Protein AF-A0A3B8ZET3-F1 (afdb_monomer_lite)

Secondary structure (DSSP, 8-state):
-B-GGGTTTHHHHHHH--S--EEEE--S-B---SSEEEE-TTSS-HHHHHHHHHHHTT----HHHHHHHHHHH-

Foldseek 3Di:
DAELVVCPPCLVVLVPDPDAAEDQWQDDDHDPSVHHYDYHVVDQFSLVVVVVVCVVVVNDQDPVNVVVSVVRRD

Sequence (74 aa):
TSAWAQLGAMSDVLRQFPGKKLCIDHHVGEDDLGTEFFKDTSAEATGHLVAKLAKHLQVPINKSMATALYAAIA

pLDDT: mean 96.04, std 3.87, range [67.81, 98.5]

Structure (mmCIF, N/CA/C/O backbone):
data_AF-A0A3B8ZET3-F1
#
_entry.id   AF-A0A3B8ZET3-F1
#
loop_
_atom_site.group_PDB
_atom_site.id
_atom_site.type_symbol
_atom_site.label_atom_id
_atom_site.label_alt_id
_atom_site.label_comp_id
_atom_site.label_asym_id
_atom_site.label_entity_id
_atom_site.label_seq_id
_atom_site.pdbx_PDB_ins_code
_atom_site.Cartn_x
_atom_site.Cartn_y
_atom_site.Cartn_z
_atom_site.occupancy
_atom_site.B_iso_or_equiv
_atom_site.auth_seq_id
_atom_site.auth_comp_id
_atom_site.auth_asym_id
_atom_site.auth_atom_id
_atom_site.pdbx_PDB_model_num
ATOM 1 N N . THR A 1 1 ? 7.548 3.801 -7.205 1.00 84.06 1 THR A N 1
ATOM 2 C CA . THR A 1 1 ? 7.167 3.360 -8.560 1.00 84.06 1 THR A CA 1
ATOM 3 C C . THR A 1 1 ? 6.306 2.120 -8.415 1.00 84.06 1 THR A C 1
ATOM 5 O O . THR A 1 1 ? 6.406 1.496 -7.365 1.00 84.06 1 THR A O 1
ATOM 8 N N . SER A 1 2 ? 5.466 1.786 -9.395 1.00 93.00 2 SER A N 1
ATOM 9 C CA . SER A 1 2 ? 4.667 0.549 -9.437 1.00 93.00 2 SER A CA 1
ATOM 10 C C . SER A 1 2 ? 5.227 -0.387 -10.523 1.00 93.00 2 SER A C 1
ATOM 12 O O . SER A 1 2 ? 4.727 -0.403 -11.641 1.00 93.00 2 SER A O 1
ATOM 14 N N . ALA A 1 3 ? 6.310 -1.115 -10.241 1.00 95.06 3 ALA A N 1
ATOM 15 C CA . ALA A 1 3 ? 7.071 -1.863 -11.251 1.00 95.06 3 ALA A CA 1
ATOM 16 C C . ALA A 1 3 ? 7.335 -3.329 -10.872 1.00 95.06 3 ALA A C 1
ATOM 18 O O . ALA A 1 3 ? 7.483 -3.673 -9.695 1.00 95.06 3 ALA A O 1
ATOM 19 N N . TRP A 1 4 ? 7.489 -4.193 -11.881 1.00 96.00 4 TRP A N 1
ATOM 20 C CA . TRP A 1 4 ? 7.770 -5.626 -11.707 1.00 96.00 4 TRP A CA 1
ATOM 21 C C . TRP A 1 4 ? 9.044 -5.874 -10.895 1.00 96.00 4 TRP A C 1
ATOM 23 O O . TRP A 1 4 ? 9.089 -6.783 -10.069 1.00 96.00 4 TRP A O 1
ATOM 33 N N . ALA A 1 5 ? 10.065 -5.033 -11.073 1.00 95.44 5 ALA A N 1
ATOM 34 C CA . ALA A 1 5 ? 11.330 -5.146 -10.349 1.00 95.44 5 ALA A CA 1
ATOM 35 C C . ALA A 1 5 ? 11.162 -5.081 -8.817 1.00 95.44 5 ALA A C 1
ATOM 37 O O . ALA A 1 5 ? 11.954 -5.678 -8.091 1.00 95.44 5 ALA A O 1
ATOM 38 N N . GLN A 1 6 ? 10.123 -4.403 -8.316 1.00 95.62 6 GLN A N 1
ATOM 39 C CA . GLN A 1 6 ? 9.868 -4.264 -6.876 1.00 95.62 6 GLN A CA 1
ATOM 40 C C . GLN A 1 6 ? 9.181 -5.491 -6.266 1.00 95.62 6 GLN A C 1
ATOM 42 O O . GLN A 1 6 ? 9.189 -5.649 -5.048 1.00 95.62 6 GLN A O 1
ATOM 47 N N . LEU A 1 7 ? 8.597 -6.366 -7.090 1.00 95.19 7 LEU A N 1
ATOM 48 C CA . LEU A 1 7 ? 7.899 -7.568 -6.630 1.00 95.19 7 LEU A CA 1
ATOM 49 C C . LEU A 1 7 ? 8.851 -8.753 -6.403 1.00 95.19 7 LEU A C 1
ATOM 51 O O . LEU A 1 7 ? 8.495 -9.704 -5.707 1.00 95.19 7 LEU A O 1
ATOM 55 N N . GLY A 1 8 ? 10.060 -8.721 -6.972 1.00 95.38 8 GLY A N 1
ATOM 56 C CA . GLY A 1 8 ? 11.040 -9.800 -6.832 1.00 95.38 8 GLY A CA 1
ATOM 57 C C . GLY A 1 8 ? 10.449 -11.162 -7.214 1.00 95.38 8 GLY A C 1
ATOM 58 O O . GLY A 1 8 ? 9.776 -11.285 -8.240 1.00 95.38 8 GLY A O 1
ATOM 59 N N . ALA A 1 9 ? 10.645 -12.171 -6.361 1.00 95.25 9 ALA A N 1
ATOM 60 C CA . ALA A 1 9 ? 10.141 -13.532 -6.577 1.00 95.25 9 ALA A CA 1
ATOM 61 C C . ALA A 1 9 ? 8.603 -13.627 -6.689 1.00 95.25 9 ALA A C 1
ATOM 63 O O . ALA A 1 9 ? 8.090 -14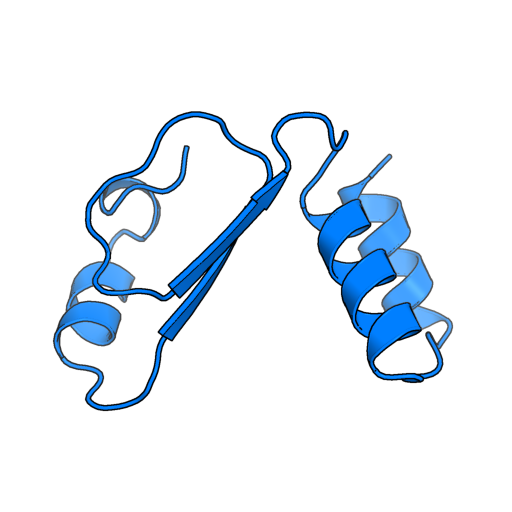.560 -7.302 1.00 95.25 9 ALA A O 1
ATOM 64 N N . MET A 1 10 ? 7.848 -12.656 -6.159 1.00 96.19 10 MET A N 1
ATOM 65 C CA .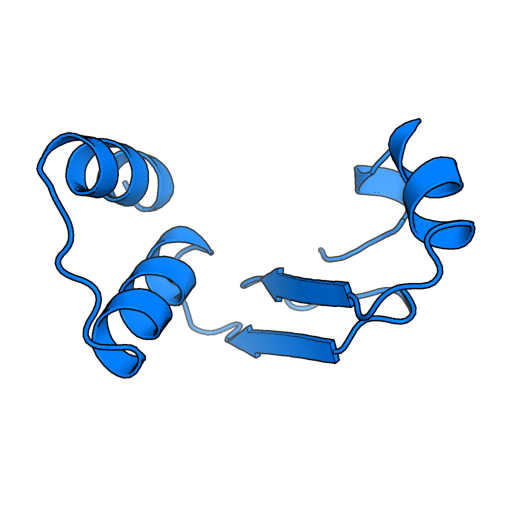 MET A 1 10 ? 6.382 -12.637 -6.282 1.00 96.19 10 MET A CA 1
ATOM 66 C C . MET A 1 10 ? 5.890 -12.266 -7.684 1.00 96.19 10 MET A C 1
ATOM 68 O O . MET A 1 10 ? 4.711 -12.461 -7.985 1.00 96.19 10 MET A O 1
ATOM 72 N N . SER A 1 11 ? 6.770 -11.765 -8.556 1.00 96.44 11 SER A N 1
ATOM 73 C CA . SER A 1 11 ? 6.410 -11.402 -9.930 1.00 96.44 11 SER A CA 1
ATOM 74 C C . SER A 1 11 ? 5.818 -12.584 -10.696 1.00 96.44 11 SER A C 1
ATOM 76 O O . SER A 1 11 ? 4.809 -12.430 -11.380 1.00 96.44 11 SER A O 1
ATOM 78 N N . ASP A 1 12 ? 6.400 -13.775 -10.551 1.00 95.69 12 ASP A N 1
ATOM 79 C CA . ASP A 1 12 ? 5.959 -14.959 -11.296 1.00 95.69 12 ASP A CA 1
ATOM 80 C C . ASP A 1 12 ? 4.600 -15.461 -10.807 1.00 95.69 12 ASP A C 1
ATOM 82 O O . ASP A 1 12 ? 3.739 -15.812 -11.615 1.00 95.69 12 ASP A O 1
ATOM 86 N N . VAL A 1 13 ? 4.354 -15.374 -9.498 1.00 95.75 13 VAL A N 1
ATOM 87 C CA . VAL A 1 13 ? 3.047 -15.674 -8.902 1.00 95.75 13 VAL A CA 1
ATOM 88 C C . VAL A 1 13 ? 1.979 -14.718 -9.442 1.00 95.75 13 VAL A C 1
ATOM 90 O O . VAL A 1 13 ? 0.912 -15.157 -9.866 1.00 95.75 13 VAL A O 1
ATOM 93 N N . LEU A 1 14 ? 2.263 -13.413 -9.488 1.00 95.88 14 LEU A N 1
ATOM 94 C CA . LEU A 1 14 ? 1.310 -12.399 -9.961 1.00 95.88 14 LEU A CA 1
ATOM 95 C C . LEU A 1 14 ? 1.067 -12.428 -11.477 1.00 95.88 14 LEU A C 1
ATOM 97 O O . LEU A 1 14 ? -0.000 -12.003 -11.934 1.00 95.88 14 LEU A O 1
ATOM 101 N N . ARG A 1 15 ? 2.020 -12.936 -12.267 1.00 95.25 15 ARG A N 1
ATOM 102 C CA . ARG A 1 15 ? 1.821 -13.204 -13.701 1.00 95.25 15 ARG A CA 1
ATOM 103 C C . ARG A 1 15 ? 0.908 -14.398 -13.940 1.00 95.25 15 ARG A C 1
ATOM 105 O O . ARG A 1 15 ? 0.091 -14.354 -14.851 1.00 95.25 15 ARG A O 1
ATOM 112 N N . GLN A 1 16 ? 1.044 -15.443 -13.128 1.00 96.19 16 GLN A N 1
ATOM 113 C CA . GLN A 1 16 ? 0.254 -16.670 -13.257 1.00 96.19 16 GLN A CA 1
ATOM 114 C C . GLN A 1 16 ? -1.117 -16.579 -12.578 1.00 96.19 16 GLN A C 1
ATOM 116 O O . GLN A 1 16 ? -1.984 -17.410 -12.838 1.00 96.19 16 GLN A O 1
ATOM 121 N N . PHE A 1 17 ? -1.332 -15.589 -11.709 1.00 96.88 17 PHE A N 1
ATOM 122 C CA . PHE A 1 17 ? -2.590 -15.429 -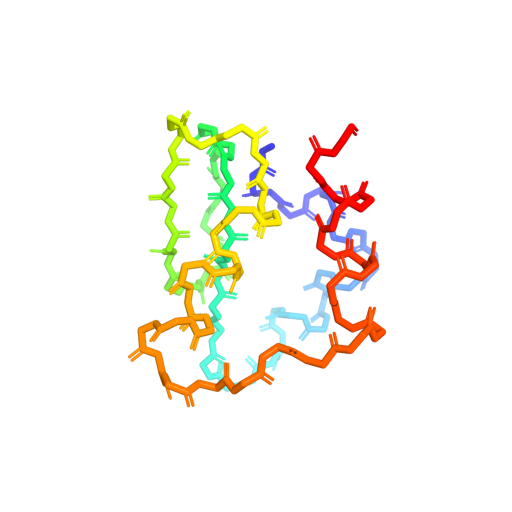10.992 1.00 96.88 17 PHE A CA 1
ATOM 123 C C . PHE A 1 17 ? -3.751 -15.102 -11.954 1.00 96.88 17 PHE A C 1
ATOM 125 O O . PHE A 1 17 ? -3.726 -14.049 -12.595 1.00 96.88 17 PHE A O 1
ATOM 132 N N . PRO A 1 18 ? -4.796 -15.951 -12.034 1.00 95.94 18 PRO A N 1
ATOM 133 C CA . PRO A 1 18 ? -5.879 -15.785 -13.007 1.00 95.94 18 PRO A CA 1
ATOM 134 C C . PRO A 1 18 ? -6.957 -14.786 -12.558 1.00 95.94 18 PRO A C 1
ATOM 136 O O . PRO A 1 18 ? -7.863 -14.464 -13.325 1.00 95.94 18 PRO A O 1
ATOM 139 N N . GLY A 1 19 ? -6.916 -14.343 -11.299 1.00 96.75 19 GLY A N 1
ATOM 140 C CA . GLY A 1 19 ? -7.913 -13.439 -10.739 1.00 96.75 19 GLY A CA 1
ATOM 141 C C . GLY A 1 19 ? -7.677 -11.974 -11.103 1.00 96.75 19 GLY A C 1
ATOM 142 O O . GLY A 1 19 ? -6.635 -11.586 -11.631 1.00 96.75 19 GLY A O 1
ATOM 143 N N . LYS A 1 20 ? -8.658 -11.133 -10.757 1.00 96.69 20 LYS A N 1
ATOM 144 C CA . LYS A 1 20 ? -8.518 -9.677 -10.863 1.00 96.69 20 LYS A CA 1
ATOM 145 C C . LYS A 1 20 ? -7.443 -9.182 -9.901 1.00 96.69 20 LYS A C 1
ATOM 147 O O . LYS A 1 20 ? -7.398 -9.602 -8.745 1.00 96.69 20 LYS A O 1
ATOM 152 N N . LYS A 1 21 ? -6.615 -8.260 -10.381 1.00 95.62 21 LYS A N 1
ATOM 153 C CA . LYS A 1 21 ? -5.520 -7.654 -9.626 1.00 95.62 21 LYS A CA 1
ATOM 154 C C . LYS A 1 21 ? -5.738 -6.150 -9.540 1.00 95.62 21 LYS A C 1
ATOM 156 O O . LYS A 1 21 ? -6.059 -5.520 -10.544 1.00 95.62 21 LYS A O 1
ATOM 161 N N . LEU A 1 22 ? -5.539 -5.599 -8.349 1.00 96.00 22 LEU A N 1
ATOM 162 C CA . LEU A 1 22 ? -5.654 -4.173 -8.064 1.00 96.00 22 LEU A CA 1
ATOM 163 C C . LEU A 1 22 ? -4.308 -3.663 -7.548 1.00 96.00 22 LEU A C 1
ATOM 165 O O . LEU A 1 22 ? -3.692 -4.322 -6.709 1.00 96.00 22 LEU A O 1
ATOM 169 N N . CYS A 1 23 ? -3.871 -2.497 -8.017 1.00 96.69 23 CYS A N 1
ATOM 170 C CA . CYS A 1 23 ? -2.692 -1.806 -7.501 1.00 96.69 23 CYS A CA 1
ATOM 171 C C . CYS A 1 23 ? -3.117 -0.467 -6.888 1.00 96.69 23 CYS A C 1
ATOM 173 O O . CYS A 1 23 ? -3.653 0.388 -7.589 1.00 96.69 23 CYS A O 1
ATOM 175 N N . ILE A 1 24 ? -2.893 -0.294 -5.582 1.00 97.31 24 ILE A N 1
ATOM 176 C CA . ILE A 1 24 ? -3.110 0.973 -4.871 1.00 97.31 24 ILE A CA 1
ATOM 177 C C . ILE A 1 24 ? -1.736 1.562 -4.589 1.00 97.31 24 ILE A C 1
ATOM 179 O O . ILE A 1 24 ? -0.955 0.959 -3.850 1.00 97.31 24 ILE A O 1
ATOM 183 N N . ASP A 1 25 ? -1.428 2.712 -5.178 1.00 97.81 25 ASP A N 1
ATOM 184 C CA . ASP A 1 25 ? -0.096 3.299 -5.061 1.00 97.81 25 ASP A CA 1
ATOM 185 C C . ASP A 1 25 ? -0.126 4.827 -5.176 1.00 97.81 25 ASP A C 1
ATOM 187 O O . ASP A 1 25 ? -0.999 5.406 -5.817 1.00 97.81 25 ASP A O 1
ATOM 191 N N . HIS A 1 26 ? 0.847 5.489 -4.562 1.00 97.19 26 HIS A N 1
ATOM 192 C CA . HIS A 1 26 ? 1.002 6.947 -4.606 1.00 97.19 26 HIS A CA 1
ATOM 193 C C . HIS A 1 26 ? 2.162 7.404 -5.508 1.00 97.19 26 HIS A C 1
ATOM 195 O O . HIS A 1 26 ? 2.406 8.595 -5.676 1.00 97.19 26 HIS A O 1
ATOM 201 N N . HIS A 1 27 ? 2.903 6.479 -6.118 1.00 96.75 27 HIS A N 1
ATOM 202 C CA . HIS A 1 27 ? 4.030 6.840 -6.971 1.00 96.75 27 HIS A CA 1
ATOM 203 C C . HIS A 1 27 ? 3.613 7.237 -8.387 1.00 96.75 27 HIS A C 1
ATOM 205 O O . HIS A 1 27 ? 2.647 6.721 -8.934 1.00 96.75 27 HIS A O 1
ATOM 211 N N . VAL A 1 28 ? 4.413 8.086 -9.033 1.00 95.62 28 VAL A N 1
ATOM 212 C CA . VAL A 1 28 ? 4.149 8.541 -10.407 1.00 95.62 28 VAL A CA 1
ATOM 213 C C . VAL A 1 28 ? 4.321 7.413 -11.431 1.00 95.62 28 VAL A C 1
ATOM 215 O O . VAL A 1 28 ? 3.388 7.105 -12.162 1.00 95.62 28 VAL A O 1
ATOM 218 N N . GLY A 1 29 ? 5.486 6.762 -11.472 1.00 94.06 29 GLY A N 1
ATOM 219 C CA . GLY A 1 29 ? 5.788 5.757 -12.501 1.00 94.06 29 GLY A CA 1
ATOM 220 C C . GLY A 1 29 ? 5.111 4.399 -12.278 1.00 94.06 29 GLY A C 1
ATOM 221 O O . GLY A 1 29 ? 4.926 3.988 -11.129 1.00 94.06 29 GLY A O 1
ATOM 222 N N . GLU A 1 30 ? 4.813 3.693 -13.370 1.00 94.50 30 GLU A N 1
ATOM 223 C CA . GLU A 1 30 ? 4.257 2.332 -13.399 1.00 94.50 30 GLU A CA 1
ATOM 224 C C . GLU A 1 30 ? 4.736 1.519 -14.611 1.00 94.50 30 GLU A C 1
ATOM 226 O O . GLU A 1 30 ? 5.024 2.086 -15.664 1.00 9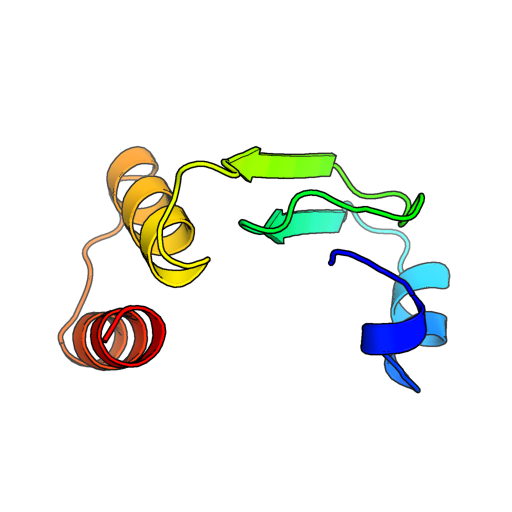4.50 30 GLU A O 1
ATOM 231 N N . ASP A 1 31 ? 4.787 0.197 -14.440 1.00 94.75 31 ASP A N 1
ATOM 232 C CA . ASP A 1 31 ? 4.833 -0.793 -15.521 1.00 94.75 31 ASP A CA 1
ATOM 233 C C . ASP A 1 31 ? 3.404 -1.271 -15.854 1.00 94.75 31 ASP A C 1
ATOM 235 O O . ASP A 1 31 ? 2.485 -1.128 -15.045 1.00 94.75 31 ASP A O 1
ATOM 239 N N . ASP A 1 32 ? 3.218 -1.959 -16.987 1.00 93.00 32 ASP A N 1
ATOM 240 C CA . ASP A 1 32 ? 2.012 -2.770 -17.195 1.00 93.00 32 ASP A CA 1
ATOM 241 C C . ASP A 1 32 ? 2.075 -4.043 -16.330 1.00 93.00 32 ASP A C 1
ATOM 243 O O . ASP A 1 32 ? 2.736 -5.037 -16.657 1.00 93.00 32 ASP A O 1
ATOM 247 N N . LEU A 1 33 ? 1.400 -3.990 -15.180 1.00 93.56 33 LEU A N 1
ATOM 248 C CA . LEU A 1 33 ? 1.288 -5.102 -14.234 1.00 93.56 33 LEU A CA 1
ATOM 249 C C . LEU A 1 33 ? 0.075 -6.015 -14.524 1.00 93.56 33 LEU A C 1
ATOM 251 O O . LEU A 1 33 ? -0.156 -7.012 -13.819 1.00 93.56 33 LEU A O 1
ATOM 255 N N . GLY A 1 34 ? -0.731 -5.689 -15.542 1.00 93.56 34 GLY A N 1
ATOM 256 C CA . GLY A 1 34 ? -2.030 -6.319 -15.776 1.00 93.56 34 GLY A CA 1
ATOM 257 C C . GLY A 1 34 ? -2.977 -6.139 -14.587 1.00 93.56 34 GLY A C 1
ATOM 258 O O . GLY A 1 34 ? -3.647 -7.091 -14.180 1.00 93.56 34 GLY A O 1
ATOM 259 N N . THR A 1 35 ? -2.967 -4.954 -13.973 1.00 95.31 35 THR A N 1
ATOM 260 C CA . THR A 1 35 ? -3.788 -4.592 -12.810 1.00 95.31 35 THR A CA 1
ATOM 261 C C . THR A 1 35 ? -4.663 -3.391 -13.118 1.00 95.31 35 THR A C 1
ATOM 263 O O . THR A 1 35 ? -4.284 -2.537 -13.912 1.00 95.31 35 THR A O 1
ATOM 266 N N . GLU A 1 36 ? -5.789 -3.266 -12.426 1.00 95.81 36 GLU A N 1
ATOM 267 C CA . GLU A 1 36 ? -6.489 -1.986 -12.356 1.00 95.81 36 GLU A CA 1
ATOM 268 C C . GLU A 1 36 ? -5.774 -1.080 -11.343 1.00 95.81 36 GLU A C 1
ATOM 270 O O . GLU A 1 36 ? -5.529 -1.479 -10.197 1.00 95.81 36 GLU A O 1
ATOM 275 N N . PHE A 1 37 ? -5.394 0.119 -11.784 1.00 95.75 37 PHE A N 1
ATOM 276 C CA . PHE A 1 37 ? -4.627 1.070 -10.984 1.00 95.75 37 PHE A CA 1
ATOM 277 C C . PHE A 1 37 ? -5.538 2.066 -10.262 1.00 95.75 37 PHE A C 1
ATOM 279 O O . PHE A 1 37 ? -6.326 2.778 -10.879 1.00 95.75 37 PHE A O 1
ATOM 286 N N . PHE A 1 38 ? -5.360 2.165 -8.947 1.00 96.00 38 PHE A N 1
ATOM 287 C CA . PHE A 1 38 ? -5.959 3.171 -8.075 1.00 96.00 38 PHE A CA 1
ATOM 288 C C . PHE A 1 38 ? -4.847 4.054 -7.518 1.00 96.00 38 PHE A C 1
ATOM 290 O O . PHE A 1 38 ? -4.296 3.784 -6.448 1.00 96.00 38 PHE A O 1
ATOM 297 N N . LYS A 1 39 ? -4.494 5.093 -8.279 1.00 95.25 39 LYS A N 1
ATOM 298 C CA . LYS A 1 39 ? -3.346 5.951 -7.980 1.00 95.25 39 LYS A CA 1
ATOM 299 C C . LYS A 1 39 ? -3.743 7.395 -7.731 1.00 95.25 39 LYS A C 1
ATOM 301 O O . LYS A 1 39 ? -4.607 7.944 -8.408 1.00 95.25 39 LYS A O 1
ATOM 306 N N . ASP A 1 40 ? -3.066 8.006 -6.768 1.00 97.19 40 ASP A N 1
ATOM 307 C CA . ASP A 1 40 ? -3.150 9.435 -6.471 1.00 97.19 40 ASP A CA 1
ATOM 308 C C . ASP A 1 40 ? -1.756 9.908 -6.062 1.00 97.19 40 ASP A C 1
ATOM 310 O O . ASP A 1 40 ? -1.292 9.673 -4.948 1.00 97.19 40 ASP A O 1
ATOM 314 N N . THR A 1 41 ? -1.066 10.547 -7.005 1.00 96.25 41 THR A N 1
ATOM 315 C CA . THR A 1 41 ? 0.324 10.983 -6.834 1.00 96.25 41 THR A CA 1
ATOM 316 C C . THR A 1 41 ? 0.462 12.226 -5.965 1.00 96.25 41 THR A C 1
ATOM 318 O O . THR A 1 41 ? 1.579 12.664 -5.704 1.00 96.25 41 THR A O 1
ATOM 321 N N . SER A 1 42 ? -0.659 12.831 -5.562 1.00 96.88 42 SER A N 1
ATOM 322 C CA . SER A 1 42 ? -0.673 13.946 -4.615 1.00 96.88 42 SER A CA 1
ATOM 323 C C . SER A 1 42 ? -0.743 13.482 -3.160 1.00 96.88 42 SER A C 1
ATOM 325 O O . SER A 1 42 ? -0.501 14.284 -2.260 1.00 96.88 42 SER A O 1
ATOM 327 N N . ALA A 1 43 ? -1.050 12.202 -2.925 1.00 96.75 43 ALA A N 1
ATOM 328 C CA . ALA A 1 43 ? -1.106 11.631 -1.589 1.00 96.75 43 ALA A CA 1
ATOM 329 C C . ALA A 1 43 ? 0.297 11.432 -1.002 1.00 96.75 43 ALA A C 1
ATOM 331 O O . ALA A 1 43 ? 1.228 10.976 -1.672 1.00 96.75 43 ALA A O 1
ATOM 332 N N . GLU A 1 44 ? 0.430 11.714 0.290 1.00 96.00 44 GLU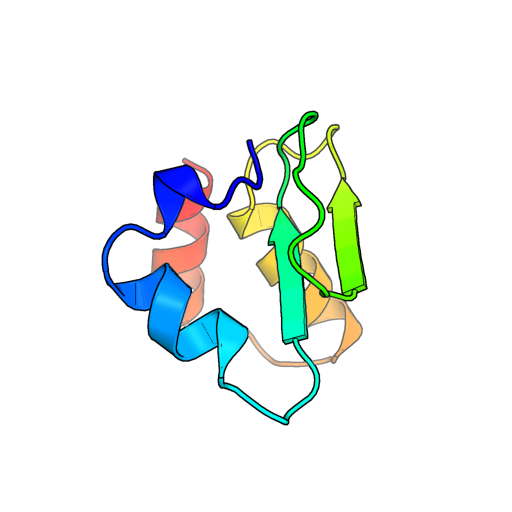 A N 1
ATOM 333 C CA . GLU A 1 44 ? 1.697 11.636 1.013 1.00 96.00 44 GLU A CA 1
ATOM 334 C C . GLU A 1 44 ? 2.234 10.203 1.126 1.00 96.00 44 GLU A C 1
ATOM 336 O O . GLU A 1 44 ? 3.446 10.000 1.146 1.00 96.00 44 GLU A O 1
ATOM 341 N N . ALA A 1 45 ? 1.343 9.207 1.146 1.00 97.56 45 ALA A N 1
ATOM 342 C CA . ALA A 1 45 ? 1.694 7.795 1.233 1.00 97.56 45 ALA A CA 1
ATOM 343 C C . ALA A 1 45 ? 0.540 6.889 0.784 1.00 97.56 45 ALA A C 1
ATOM 345 O O . ALA A 1 45 ? -0.635 7.250 0.876 1.00 97.56 45 ALA A O 1
ATOM 346 N N . THR A 1 46 ? 0.845 5.641 0.418 1.00 97.81 46 THR A N 1
ATOM 347 C CA . THR A 1 46 ? -0.183 4.619 0.139 1.00 97.81 46 THR A CA 1
ATOM 348 C C . THR A 1 46 ? -1.096 4.363 1.349 1.00 97.81 46 THR A C 1
ATOM 350 O O . THR A 1 46 ? -2.279 4.069 1.171 1.00 97.81 46 THR A O 1
ATOM 353 N N . GLY A 1 47 ? -0.604 4.553 2.583 1.00 97.81 47 GLY A N 1
ATOM 354 C CA . GLY A 1 47 ? -1.420 4.476 3.803 1.00 97.81 47 GLY A CA 1
ATOM 355 C C . GLY A 1 47 ? -2.625 5.427 3.791 1.00 97.81 47 GLY A C 1
ATOM 356 O O . GLY A 1 47 ? -3.726 5.032 4.182 1.00 97.81 47 GLY A O 1
ATOM 357 N N . HIS A 1 48 ? -2.465 6.637 3.243 1.00 97.81 48 HIS A N 1
ATOM 358 C CA . HIS A 1 48 ? -3.562 7.587 3.041 1.00 97.81 48 HIS A CA 1
ATOM 359 C C . HIS A 1 48 ? -4.648 7.006 2.127 1.00 97.81 48 HIS A C 1
ATOM 361 O O . HIS A 1 48 ? -5.844 7.084 2.425 1.00 97.81 48 HIS A O 1
ATOM 367 N N . LEU A 1 49 ? -4.244 6.402 1.005 1.00 98.06 49 LEU A N 1
ATOM 368 C CA . LEU A 1 49 ? -5.164 5.830 0.018 1.00 98.06 49 LEU A CA 1
ATOM 369 C C . LEU A 1 49 ? -5.953 4.658 0.599 1.00 98.06 49 LEU A C 1
ATOM 371 O O . LEU A 1 49 ? -7.164 4.570 0.397 1.00 98.06 49 LEU A O 1
ATOM 375 N N . VAL A 1 50 ? -5.297 3.811 1.394 1.00 98.12 50 VAL A N 1
ATOM 376 C CA . VAL A 1 50 ? -5.955 2.708 2.107 1.00 98.12 50 VAL A CA 1
ATOM 377 C C . VAL A 1 50 ? -6.970 3.239 3.128 1.00 98.12 50 VAL A C 1
ATOM 379 O O . VAL A 1 50 ? -8.084 2.718 3.206 1.00 98.12 50 VAL A O 1
ATOM 382 N N . ALA A 1 51 ? -6.650 4.310 3.863 1.00 98.00 51 ALA A N 1
ATOM 383 C CA . ALA A 1 51 ? -7.596 4.946 4.783 1.00 98.00 51 ALA A CA 1
ATOM 384 C C . ALA A 1 51 ? -8.808 5.563 4.050 1.00 98.00 51 ALA A C 1
ATOM 386 O O . ALA A 1 51 ? -9.950 5.389 4.488 1.00 98.00 51 ALA A O 1
ATOM 387 N N . LYS A 1 52 ? -8.590 6.228 2.902 1.00 97.75 52 LYS A N 1
ATOM 388 C CA . LYS A 1 52 ? -9.668 6.726 2.022 1.00 97.75 52 LYS A CA 1
ATOM 389 C C . LYS A 1 52 ? -10.563 5.592 1.529 1.00 97.75 52 LYS A C 1
ATOM 391 O O . LYS A 1 52 ? -11.785 5.731 1.574 1.00 97.75 52 LYS A O 1
ATOM 396 N N . LEU A 1 53 ? -9.973 4.475 1.104 1.00 97.62 53 LEU A N 1
ATOM 397 C CA . LEU A 1 53 ? -10.714 3.301 0.646 1.00 97.62 53 LEU A CA 1
ATOM 398 C C . LEU A 1 53 ? -11.578 2.710 1.766 1.00 97.62 53 LEU A C 1
ATOM 400 O O . LEU A 1 53 ? -12.766 2.480 1.555 1.00 97.62 53 LEU A O 1
ATOM 404 N N . ALA A 1 54 ? -11.021 2.532 2.967 1.00 98.00 54 ALA A N 1
ATOM 405 C CA . ALA A 1 54 ? -11.775 2.041 4.122 1.00 98.00 54 ALA A CA 1
ATOM 406 C C . ALA A 1 54 ? -12.985 2.938 4.432 1.00 98.00 54 ALA A C 1
ATOM 408 O O . ALA A 1 54 ? -14.094 2.438 4.614 1.00 98.00 54 ALA A O 1
ATOM 409 N N . LYS A 1 55 ? -12.800 4.267 4.402 1.00 97.88 55 LYS A N 1
ATOM 410 C CA . LYS A 1 55 ? -13.893 5.235 4.571 1.00 97.88 55 LYS A CA 1
ATOM 411 C C . LYS A 1 55 ? -14.955 5.104 3.476 1.00 97.88 55 LYS A C 1
ATOM 413 O O . LYS A 1 55 ? -16.141 5.118 3.791 1.00 97.88 55 LYS A O 1
ATOM 418 N N . HIS A 1 56 ? -14.546 4.981 2.212 1.00 97.50 56 HIS A N 1
ATOM 419 C CA . HIS A 1 56 ? -15.468 4.839 1.081 1.00 97.50 56 HIS A CA 1
ATOM 420 C C . HIS A 1 56 ? -16.311 3.559 1.180 1.00 97.50 56 HIS A C 1
ATOM 422 O O . HIS A 1 56 ? -17.512 3.593 0.932 1.00 97.50 56 HIS A O 1
ATOM 428 N N . LEU A 1 57 ? -15.699 2.458 1.620 1.00 97.94 57 LEU A N 1
ATOM 429 C CA . LEU A 1 57 ? -16.358 1.166 1.829 1.00 97.94 57 LEU A CA 1
ATOM 430 C C . LEU A 1 57 ? -17.088 1.052 3.177 1.00 97.94 57 LEU A C 1
ATOM 432 O O . LEU A 1 57 ? -17.611 -0.013 3.490 1.00 97.94 57 LEU A O 1
ATOM 436 N N . GLN A 1 58 ? -17.108 2.119 3.983 1.00 98.38 58 GLN A N 1
ATOM 437 C CA . GLN A 1 58 ? -17.712 2.139 5.320 1.00 98.38 58 GLN A CA 1
ATOM 438 C C . GLN A 1 58 ? -17.143 1.064 6.267 1.00 98.38 58 GLN A C 1
ATOM 440 O O . GLN A 1 58 ? -17.828 0.582 7.170 1.00 98.38 58 GLN A O 1
ATOM 445 N N . VAL A 1 59 ? -15.869 0.704 6.090 1.00 98.44 59 VAL A N 1
ATOM 446 C CA . VAL A 1 59 ? -15.161 -0.241 6.960 1.00 98.44 59 VAL A CA 1
ATOM 447 C C . VAL A 1 59 ? -14.621 0.510 8.184 1.00 98.44 59 VAL A C 1
ATOM 449 O O . VAL A 1 59 ? -13.799 1.418 8.023 1.00 98.44 59 VAL A O 1
ATOM 452 N N . PRO A 1 60 ? -15.033 0.155 9.417 1.00 98.12 60 PRO A N 1
ATOM 453 C CA . PRO A 1 60 ? -14.521 0.803 10.617 1.00 98.12 60 PRO A CA 1
ATOM 454 C C . PRO A 1 60 ? -13.049 0.439 10.845 1.00 98.12 60 PRO A C 1
ATOM 456 O O . PRO A 1 60 ? -12.681 -0.732 10.931 1.00 98.12 60 PRO A O 1
ATOM 459 N N . ILE A 1 61 ? -12.201 1.459 10.983 1.00 98.12 61 ILE A N 1
ATOM 460 C CA . ILE A 1 61 ? -10.779 1.287 11.293 1.00 98.12 61 ILE A CA 1
ATOM 461 C C . ILE A 1 61 ? -10.641 1.009 12.792 1.00 98.12 61 ILE A C 1
ATOM 463 O O . ILE A 1 61 ? -10.925 1.866 13.627 1.00 98.12 61 ILE A O 1
ATOM 467 N N . ASN A 1 62 ? -10.192 -0.197 13.140 1.00 98.50 62 ASN A N 1
ATOM 468 C CA . ASN A 1 62 ? -9.893 -0.549 14.526 1.00 98.50 62 ASN A CA 1
ATOM 469 C C . ASN A 1 62 ? -8.509 -0.022 14.962 1.00 98.50 62 ASN A C 1
ATOM 471 O O . ASN A 1 62 ? -7.721 0.463 14.151 1.00 98.50 62 ASN A O 1
ATOM 475 N N . LYS A 1 63 ? -8.183 -0.159 16.253 1.00 98.50 63 LYS A N 1
ATOM 476 C CA . LYS A 1 63 ? -6.917 0.337 16.821 1.00 98.50 63 LYS A CA 1
ATOM 477 C C . LYS A 1 63 ? -5.674 -0.216 16.112 1.00 98.50 63 LYS A C 1
ATOM 479 O O . LYS A 1 63 ? -4.754 0.544 15.842 1.00 98.50 63 LYS A O 1
ATO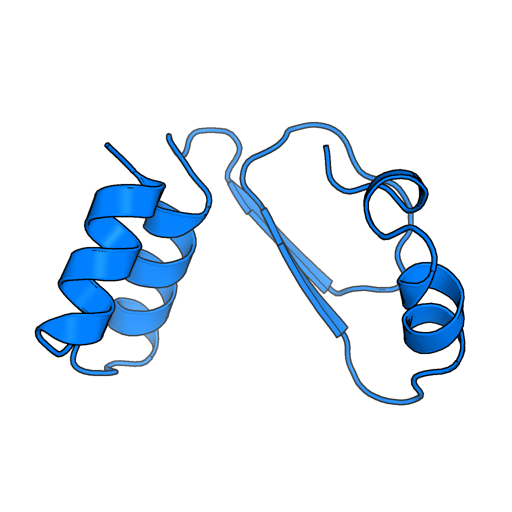M 484 N N . SER A 1 64 ? -5.645 -1.512 15.800 1.00 98.50 64 SER A N 1
ATOM 485 C CA . SER A 1 64 ? -4.487 -2.139 15.148 1.00 98.50 64 SER A CA 1
ATOM 486 C C . SER A 1 64 ? -4.294 -1.622 13.722 1.00 98.50 64 SER A C 1
ATOM 488 O O . SER A 1 64 ? -3.178 -1.269 13.346 1.00 98.50 64 SER A O 1
ATOM 490 N N . MET A 1 65 ? -5.386 -1.491 12.963 1.00 98.38 65 MET A N 1
ATOM 491 C CA . MET A 1 65 ? -5.367 -0.890 11.629 1.00 98.38 65 MET A CA 1
ATOM 492 C C . MET A 1 65 ? -4.906 0.567 11.688 1.00 98.38 65 MET A C 1
ATOM 494 O O . MET A 1 65 ? -4.050 0.964 10.907 1.00 98.38 65 MET A O 1
ATOM 498 N N . ALA A 1 66 ? -5.426 1.353 12.637 1.00 98.19 66 ALA A N 1
ATOM 499 C CA . ALA A 1 66 ? -5.034 2.748 12.817 1.00 98.19 66 ALA A CA 1
ATOM 500 C C . ALA A 1 66 ? -3.535 2.886 13.112 1.00 98.19 66 ALA A C 1
ATOM 502 O O . ALA A 1 66 ? -2.886 3.752 12.536 1.00 98.19 66 ALA A O 1
ATOM 503 N N . THR A 1 67 ? -2.965 2.017 13.953 1.00 98.44 67 THR A N 1
ATOM 504 C CA . THR A 1 67 ? -1.520 2.007 14.222 1.00 98.44 67 THR A CA 1
ATOM 505 C C . THR A 1 67 ? -0.705 1.718 12.960 1.00 98.44 67 THR A C 1
ATOM 507 O O . THR A 1 67 ? 0.266 2.423 12.703 1.00 98.44 67 THR A O 1
ATOM 510 N N . ALA A 1 68 ? -1.104 0.730 12.153 1.00 98.31 68 ALA A N 1
ATOM 511 C CA . ALA A 1 68 ? -0.412 0.412 10.902 1.00 98.31 68 ALA A CA 1
ATOM 512 C C . ALA A 1 68 ? -0.526 1.544 9.867 1.00 98.31 68 ALA A C 1
ATOM 514 O O . ALA A 1 68 ? 0.463 1.902 9.237 1.00 98.31 68 ALA A O 1
ATOM 515 N N . LEU A 1 69 ? -1.714 2.139 9.724 1.00 98.00 69 LEU A N 1
ATOM 516 C CA . LEU A 1 69 ? -1.944 3.274 8.827 1.00 98.00 69 LEU A CA 1
ATOM 517 C C . LEU A 1 69 ? -1.149 4.504 9.264 1.00 98.00 69 LEU A C 1
ATOM 519 O O . LEU A 1 69 ? -0.563 5.170 8.420 1.00 98.00 69 LEU A O 1
ATOM 523 N N . TYR A 1 70 ? -1.085 4.773 10.569 1.00 97.44 70 TYR A N 1
ATOM 524 C CA . TYR A 1 70 ? -0.270 5.855 11.112 1.00 97.44 70 TYR A CA 1
ATOM 525 C C . TYR A 1 70 ? 1.213 5.640 10.797 1.00 97.44 70 TYR A C 1
ATOM 527 O O . TYR A 1 70 ? 1.846 6.538 10.261 1.00 97.44 70 TYR A O 1
ATOM 535 N N . ALA A 1 71 ? 1.746 4.436 11.031 1.00 98.06 71 ALA A N 1
ATOM 536 C CA . ALA A 1 71 ? 3.133 4.103 10.697 1.00 98.06 71 ALA A CA 1
ATOM 537 C C . ALA A 1 71 ? 3.438 4.169 9.189 1.00 98.06 71 ALA A C 1
ATOM 539 O O . ALA A 1 71 ? 4.579 4.391 8.810 1.00 98.06 71 ALA A O 1
ATOM 540 N N . ALA A 1 72 ? 2.436 3.961 8.332 1.00 96.69 72 ALA A N 1
ATOM 541 C CA . ALA A 1 72 ? 2.587 4.056 6.883 1.00 96.69 72 ALA A CA 1
ATOM 542 C C . ALA A 1 72 ? 2.544 5.501 6.350 1.00 96.69 72 ALA A C 1
ATOM 544 O O . ALA A 1 72 ? 2.852 5.703 5.179 1.00 96.69 72 ALA A O 1
ATOM 545 N N . ILE A 1 73 ? 2.110 6.470 7.165 1.00 94.62 73 ILE A N 1
ATOM 546 C CA . ILE A 1 73 ? 1.996 7.894 6.805 1.00 94.62 73 ILE A CA 1
ATOM 547 C C . ILE A 1 73 ? 3.076 8.743 7.499 1.00 94.62 73 ILE A C 1
ATOM 549 O O . ILE A 1 73 ? 3.515 9.734 6.921 1.00 94.62 73 ILE A O 1
ATOM 553 N N . ALA A 1 74 ? 3.439 8.392 8.739 1.00 67.81 74 ALA A N 1
ATOM 554 C CA . ALA A 1 74 ? 4.312 9.171 9.621 1.00 67.81 74 ALA A CA 1
ATOM 555 C C . ALA A 1 74 ? 5.787 9.207 9.195 1.00 67.81 74 ALA A C 1
ATOM 557 O O . ALA A 1 74 ? 6.279 8.207 8.626 1.00 67.81 74 ALA A O 1
#

Radius of gyration: 13.71 Å; chains: 1; bounding box: 29×31×34 Å